Protein AF-A0A377X453-F1 (afdb_monomer_lite)

Foldseek 3Di:
DCQVVLVLLVVLLVLLVVLVVLLVVLLVVLVVLLVPDDPVLNVQQDDPDSLSNLVSLQPDDQPDPPPVSVVSSVSSNVSSVSNVVSVVVNVVSVVVVVVLQVSCCVPPVVQCPDPPCDSSNSSVVCNVCRPPPVCPVDPQSVCVVVVNRPDPPDDDDDDDDPDDDDPDDDDDDDDDDDDDD

Organism: Klebsiella pneumoniae (NCBI:txid573)

Secondary structure (DSSP, 8-state):
--HHHHHHHHHHHHHHHHHHHHHHHHHHHHHHHHHTS-HHHHHHH--SSHHHHHHHHHH-------HHHHHHHHHHHHHHHHHHHHHHHHHHHHHHHHHHHHHHHHH-HHHHTSTT--HHHHHHHHHHHTT-GGGGSSHHHHHHHTT-----TT-------SS------------------

Radius of gyration: 25.22 Å; chains: 1; bounding box: 79×39×55 Å

InterPro domains:
  IPR003346 Transposase IS116/IS110/IS902, C-terminal [PF02371] (109-151)
  IPR047650 Transposase IS110-like [PTHR33055] (4-154)

pLDDT: mean 78.4, std 20.88, range [29.25, 98.44]

Sequence (181 aa):
MQSGACEALRIISVARRSAVKARTQAINQLRALLVSAPQDVRDKLWKSKPHECVIACIYYEIPESSPLRIALCSTLRSLAKRWMALTEELNELNELDESLDKLTRKYASNLRNQFGVGPQTAATLLAVAGDNPERLKNEAALASLCGVNPLLKWFTEFGHLNRGDMLTSEQHRCSNEKKKF

Structure (mmCIF, N/CA/C/O backbone):
data_AF-A0A377X453-F1
#
_e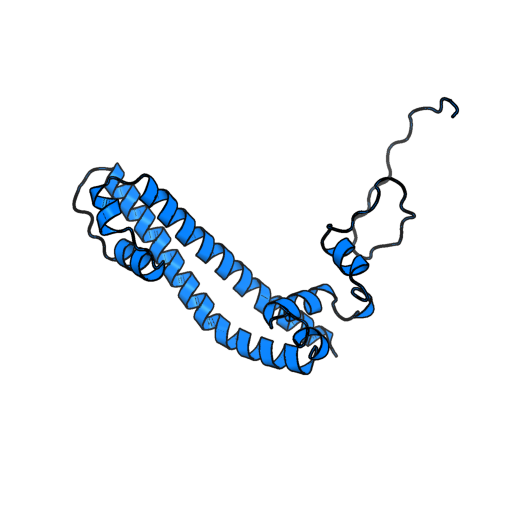ntry.id   AF-A0A377X453-F1
#
loop_
_atom_site.group_PDB
_atom_site.id
_atom_site.type_symbol
_atom_site.label_atom_id
_atom_site.label_alt_id
_atom_site.label_comp_id
_atom_site.label_asym_id
_atom_site.label_entity_id
_atom_site.label_seq_id
_atom_site.pdbx_PDB_ins_code
_atom_site.Cartn_x
_atom_site.Cartn_y
_atom_site.Cartn_z
_atom_site.occupancy
_atom_site.B_iso_or_equiv
_atom_site.auth_seq_id
_atom_site.auth_comp_id
_atom_site.auth_asym_id
_atom_site.auth_atom_id
_atom_site.pdbx_PDB_model_num
ATOM 1 N N . MET A 1 1 ? -15.660 10.635 29.586 1.00 45.09 1 MET A N 1
ATOM 2 C CA . MET A 1 1 ? -14.190 10.504 29.408 1.00 45.09 1 MET A CA 1
ATOM 3 C C . MET A 1 1 ? -13.806 9.521 28.281 1.00 45.09 1 MET A C 1
ATOM 5 O O . MET A 1 1 ? -12.697 9.007 28.294 1.00 45.09 1 MET A O 1
ATOM 9 N N . GLN A 1 2 ? -14.664 9.287 27.273 1.00 57.00 2 GLN A N 1
ATOM 10 C CA . GLN A 1 2 ? -14.358 8.412 26.122 1.00 57.00 2 GLN A CA 1
ATOM 11 C C . GLN A 1 2 ? -13.962 9.210 24.857 1.00 57.00 2 GLN A C 1
ATOM 13 O O . GLN A 1 2 ? -13.134 8.731 24.084 1.00 57.00 2 GLN A O 1
ATOM 18 N N . SER A 1 3 ? -14.401 10.474 24.752 1.00 64.06 3 SER A N 1
ATOM 19 C CA . SER A 1 3 ? -14.061 11.425 23.679 1.00 64.06 3 SER A CA 1
ATOM 20 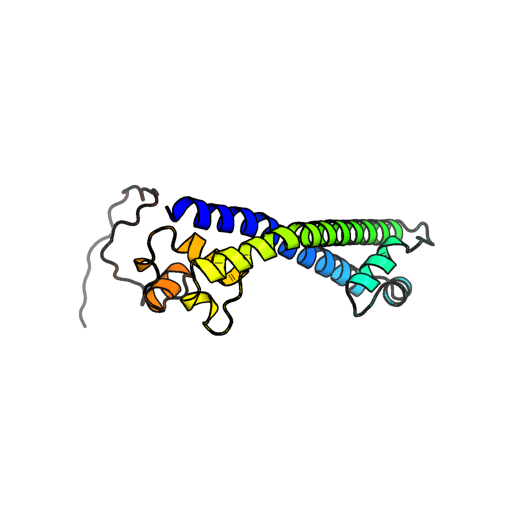C C . SER A 1 3 ? -12.572 11.470 23.300 1.00 64.06 3 SER A C 1
ATOM 22 O O . SER A 1 3 ? -12.232 11.326 22.127 1.00 64.06 3 SER A O 1
ATOM 24 N N . GLY A 1 4 ? -11.664 11.573 24.279 1.00 72.88 4 GLY A N 1
ATOM 25 C CA . GLY A 1 4 ? -10.225 11.648 24.000 1.00 72.88 4 GLY A CA 1
ATOM 26 C C . GLY A 1 4 ? -9.646 10.373 23.374 1.00 72.88 4 GLY A C 1
ATOM 27 O O . GLY A 1 4 ? -8.777 10.453 22.512 1.00 72.88 4 GLY A O 1
ATOM 28 N N . ALA A 1 5 ? -10.149 9.196 23.761 1.00 71.56 5 ALA A N 1
ATOM 29 C CA . ALA A 1 5 ? -9.670 7.924 23.223 1.00 71.56 5 ALA A CA 1
ATOM 30 C C . ALA A 1 5 ? -10.191 7.691 21.799 1.00 71.56 5 ALA A C 1
ATOM 32 O O . ALA A 1 5 ? -9.410 7.345 20.916 1.00 71.56 5 ALA A O 1
ATOM 33 N N . CYS A 1 6 ? -11.482 7.929 21.550 1.00 73.69 6 CYS A N 1
ATOM 34 C CA . CYS A 1 6 ? -12.075 7.800 20.216 1.00 73.69 6 CYS A CA 1
ATOM 35 C C . CYS A 1 6 ? -11.427 8.757 19.204 1.00 73.69 6 CYS A C 1
ATOM 37 O O . CYS A 1 6 ? -11.127 8.352 18.079 1.00 73.69 6 CYS A O 1
ATOM 39 N N . GLU A 1 7 ? -11.147 9.999 19.608 1.00 78.94 7 GLU A N 1
ATOM 40 C CA . GLU A 1 7 ? -10.491 10.969 18.731 1.00 78.94 7 GLU A CA 1
ATOM 41 C C . GLU A 1 7 ? -9.010 10.631 18.499 1.00 78.94 7 GLU A C 1
ATOM 43 O O . GLU A 1 7 ? -8.548 10.685 17.360 1.00 78.94 7 GLU A O 1
ATOM 48 N N . ALA A 1 8 ? -8.278 10.170 19.521 1.00 77.00 8 ALA A N 1
ATOM 49 C CA . ALA A 1 8 ? -6.905 9.686 19.348 1.00 77.00 8 ALA A CA 1
ATOM 50 C C . ALA A 1 8 ? -6.828 8.501 18.366 1.00 77.00 8 ALA A C 1
ATOM 52 O O . ALA A 1 8 ? -5.986 8.485 17.466 1.00 77.00 8 ALA A O 1
ATOM 53 N N . LEU A 1 9 ? -7.754 7.540 18.480 1.00 77.00 9 LEU A N 1
ATOM 54 C CA . LEU A 1 9 ? -7.871 6.405 17.559 1.00 77.00 9 LEU A CA 1
ATOM 55 C C . LEU A 1 9 ? -8.145 6.869 16.121 1.00 77.00 9 LEU A C 1
ATOM 57 O O . LEU A 1 9 ? -7.539 6.355 15.174 1.00 77.00 9 LEU A O 1
ATOM 61 N N . ARG A 1 10 ? -9.028 7.862 15.947 1.00 81.88 10 ARG A N 1
ATOM 62 C CA . ARG A 1 10 ? -9.330 8.461 14.641 1.00 81.88 10 ARG A CA 1
ATOM 63 C C . ARG A 1 10 ? -8.091 9.107 14.029 1.00 81.88 10 ARG A C 1
ATOM 65 O O . ARG A 1 10 ? -7.807 8.846 12.861 1.00 81.88 10 ARG A O 1
ATOM 72 N N . ILE A 1 11 ? -7.363 9.914 14.803 1.00 83.38 11 ILE A N 1
ATOM 73 C CA . ILE A 1 11 ? -6.164 10.638 14.359 1.00 83.38 11 ILE A CA 1
ATOM 74 C C . ILE A 1 11 ? -5.099 9.656 13.855 1.00 83.38 11 ILE A C 1
ATOM 76 O O . ILE A 1 11 ? -4.643 9.786 12.718 1.00 83.38 11 ILE A O 1
ATOM 80 N N . ILE A 1 12 ? -4.782 8.618 14.638 1.00 78.88 12 ILE A N 1
ATOM 81 C CA . ILE A 1 12 ? -3.808 7.580 14.255 1.00 78.88 12 ILE A CA 1
ATOM 82 C C . ILE A 1 12 ? -4.247 6.863 12.964 1.00 78.88 12 ILE A C 1
ATOM 84 O O . ILE A 1 12 ? -3.459 6.662 12.038 1.00 78.88 12 ILE A O 1
ATOM 88 N N . SER A 1 13 ? -5.538 6.536 12.854 1.00 82.88 13 SER A N 1
ATOM 89 C CA . SER A 1 13 ? -6.087 5.796 11.708 1.00 82.88 13 SER A CA 1
ATOM 90 C C . SER A 1 13 ? -6.105 6.599 10.397 1.00 82.88 13 SER A C 1
ATOM 92 O O . SER A 1 13 ? -6.254 6.016 9.318 1.00 82.88 13 SER A O 1
ATOM 94 N N . VAL A 1 14 ? -6.014 7.934 10.439 1.00 86.94 14 VAL A N 1
ATOM 95 C CA . VAL A 1 14 ? -6.011 8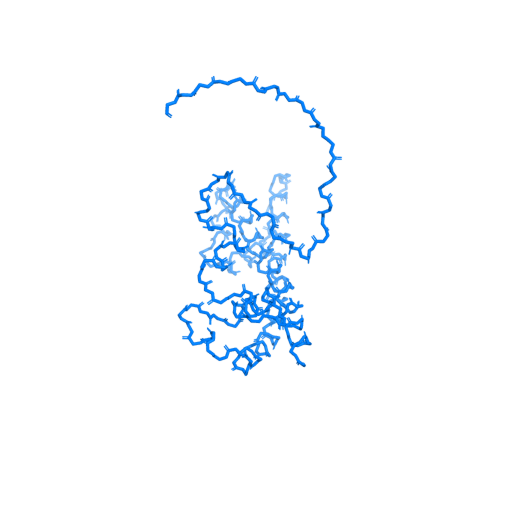.776 9.227 1.00 86.94 14 VAL A CA 1
ATOM 96 C C . VAL A 1 14 ? -4.698 8.629 8.465 1.00 86.94 14 VAL A C 1
ATOM 98 O O . VAL A 1 14 ? -4.733 8.285 7.279 1.00 86.94 14 VAL A O 1
ATOM 101 N N . ALA A 1 15 ? -3.561 8.827 9.139 1.00 87.94 15 ALA A N 1
ATOM 102 C CA . ALA A 1 15 ? -2.240 8.743 8.516 1.00 87.94 15 ALA A CA 1
ATOM 103 C C . ALA A 1 15 ? -2.001 7.348 7.922 1.00 87.94 15 ALA A C 1
ATOM 105 O O . ALA A 1 15 ? -1.743 7.209 6.726 1.00 87.94 15 ALA A O 1
ATOM 106 N N . ARG A 1 16 ? -2.249 6.295 8.714 1.00 89.94 16 ARG A N 1
ATOM 107 C CA . ARG A 1 16 ? -2.055 4.907 8.275 1.00 89.94 16 ARG A CA 1
ATOM 108 C C . ARG A 1 16 ? -2.867 4.553 7.032 1.00 89.94 16 ARG A C 1
ATOM 110 O O . ARG A 1 16 ? -2.324 3.992 6.083 1.00 89.94 16 ARG A O 1
ATOM 117 N N . ARG A 1 17 ? -4.169 4.870 7.003 1.00 90.38 17 ARG A N 1
ATOM 118 C CA . ARG A 1 17 ? -5.021 4.563 5.836 1.00 90.38 17 ARG A CA 1
ATOM 119 C C . ARG A 1 17 ? -4.548 5.295 4.583 1.00 90.38 17 ARG A C 1
ATOM 121 O O . ARG A 1 17 ? -4.569 4.705 3.501 1.00 90.38 17 ARG A O 1
ATOM 128 N N . SER A 1 18 ? -4.108 6.545 4.731 1.00 93.31 18 SER A N 1
ATOM 129 C CA . SER A 1 18 ? -3.521 7.319 3.636 1.00 93.31 18 SER A CA 1
ATOM 130 C C . SER A 1 18 ? -2.259 6.638 3.096 1.00 93.31 18 SER A C 1
ATOM 132 O O . SER A 1 18 ? -2.192 6.331 1.902 1.00 93.31 18 SER A O 1
ATOM 134 N N . ALA A 1 19 ? -1.318 6.291 3.978 1.00 94.62 19 ALA A N 1
ATOM 135 C CA . ALA A 1 19 ? -0.060 5.652 3.608 1.00 94.62 19 ALA A CA 1
ATOM 136 C C . ALA A 1 19 ? -0.267 4.271 2.958 1.00 94.62 19 ALA A C 1
ATOM 138 O O . ALA A 1 19 ? 0.305 3.988 1.904 1.00 94.62 19 ALA A O 1
ATOM 139 N N . VAL A 1 20 ? -1.166 3.431 3.494 1.00 95.00 20 VAL A N 1
ATOM 140 C CA . VAL A 1 20 ? -1.534 2.134 2.886 1.00 95.00 20 VAL A CA 1
ATOM 141 C C . VAL A 1 20 ? -2.068 2.319 1.465 1.00 95.00 20 VAL A C 1
ATOM 143 O O . VAL A 1 20 ? -1.655 1.601 0.544 1.00 95.00 20 VAL A O 1
ATOM 146 N N . LYS A 1 21 ? -2.976 3.282 1.267 1.00 96.75 21 LYS A N 1
ATOM 147 C CA . LYS A 1 21 ? -3.576 3.561 -0.041 1.00 96.75 21 LYS A CA 1
ATOM 148 C C . LYS A 1 21 ? -2.525 4.053 -1.033 1.00 96.75 21 LYS A C 1
ATOM 150 O O . LYS A 1 21 ? -2.436 3.514 -2.136 1.00 96.75 21 LYS A O 1
ATOM 155 N N . ALA A 1 22 ? -1.701 5.018 -0.632 1.00 97.69 22 ALA A N 1
ATOM 156 C CA . ALA A 1 22 ? -0.637 5.562 -1.467 1.00 97.69 22 ALA A CA 1
ATOM 157 C C . ALA A 1 22 ? 0.413 4.494 -1.825 1.00 97.69 22 ALA A C 1
ATOM 159 O O . ALA A 1 22 ? 0.834 4.407 -2.980 1.00 97.69 22 ALA A O 1
ATOM 160 N N . ARG A 1 23 ? 0.784 3.618 -0.878 1.00 98.06 23 ARG A N 1
ATOM 161 C CA . ARG A 1 23 ? 1.750 2.533 -1.113 1.00 98.06 23 ARG A CA 1
ATOM 162 C C . ARG A 1 23 ? 1.207 1.537 -2.129 1.00 98.06 23 ARG A C 1
ATOM 164 O O . ARG A 1 23 ? 1.911 1.134 -3.053 1.00 98.06 23 ARG A O 1
ATOM 171 N N . THR A 1 24 ? -0.064 1.170 -1.983 1.00 98.00 24 THR A N 1
ATOM 172 C CA . THR A 1 24 ? -0.761 0.275 -2.917 1.00 98.00 24 THR A CA 1
ATOM 173 C C . THR A 1 24 ? -0.844 0.892 -4.312 1.00 98.00 24 THR A C 1
ATOM 175 O O . THR A 1 24 ? -0.568 0.228 -5.309 1.00 98.00 24 THR A O 1
ATOM 178 N N . GLN A 1 25 ? -1.156 2.185 -4.398 1.00 98.44 25 GLN A N 1
ATOM 179 C CA . GLN A 1 25 ? -1.180 2.901 -5.669 1.00 98.44 25 GLN A CA 1
ATOM 180 C C . GLN A 1 25 ? 0.200 2.914 -6.340 1.00 98.44 25 GLN A C 1
ATOM 182 O O . GLN A 1 25 ? 0.288 2.622 -7.531 1.00 98.44 25 GLN A O 1
ATOM 187 N N . ALA A 1 26 ? 1.269 3.184 -5.585 1.00 98.19 26 ALA A N 1
ATOM 188 C CA . ALA A 1 26 ? 2.628 3.242 -6.117 1.00 98.19 26 ALA A CA 1
ATOM 189 C C . ALA A 1 26 ? 3.069 1.907 -6.743 1.00 98.19 26 ALA A C 1
ATOM 191 O O . ALA A 1 26 ? 3.570 1.901 -7.868 1.00 98.19 26 ALA A O 1
ATOM 192 N N . ILE A 1 27 ? 2.832 0.771 -6.070 1.00 98.12 27 ILE A N 1
ATOM 193 C CA . ILE A 1 27 ? 3.193 -0.542 -6.634 1.00 98.12 27 ILE A CA 1
ATOM 194 C C . ILE A 1 27 ? 2.328 -0.909 -7.841 1.00 98.12 27 ILE A C 1
ATOM 196 O O . ILE A 1 27 ? 2.834 -1.487 -8.802 1.00 98.12 27 ILE A O 1
ATOM 200 N N . ASN A 1 28 ? 1.043 -0.550 -7.829 1.00 98.25 28 ASN A N 1
ATOM 201 C CA . ASN A 1 28 ? 0.150 -0.821 -8.952 1.00 98.25 28 ASN A CA 1
ATOM 202 C C . ASN A 1 28 ? 0.555 -0.017 -10.192 1.00 98.25 28 ASN A C 1
ATOM 204 O O . ASN A 1 28 ? 0.614 -0.577 -11.281 1.00 98.25 28 ASN A O 1
ATOM 208 N N . GLN A 1 29 ? 0.899 1.263 -10.026 1.00 98.25 29 GLN A N 1
ATOM 209 C CA . GLN A 1 29 ? 1.411 2.105 -11.111 1.00 98.25 29 GLN A CA 1
ATOM 210 C C . GLN A 1 29 ? 2.733 1.567 -11.665 1.00 98.25 29 GLN A C 1
ATOM 212 O O . GLN A 1 29 ? 2.893 1.459 -12.879 1.00 98.25 29 GLN A O 1
ATOM 217 N N . LEU A 1 30 ? 3.656 1.174 -10.783 1.00 97.88 30 LEU A N 1
ATOM 218 C CA . LEU A 1 30 ? 4.937 0.590 -11.176 1.00 97.88 30 LEU A CA 1
ATOM 219 C C . LEU A 1 30 ? 4.725 -0.683 -12.005 1.00 97.88 30 LEU A C 1
ATOM 221 O O . LEU A 1 30 ? 5.277 -0.816 -13.095 1.00 97.88 30 LEU A O 1
ATOM 225 N N . ARG A 1 31 ? 3.874 -1.600 -11.531 1.00 97.50 31 ARG A N 1
ATOM 226 C CA . ARG A 1 31 ? 3.554 -2.842 -12.249 1.00 97.50 31 ARG A CA 1
ATOM 227 C C . ARG A 1 31 ? 2.840 -2.589 -13.569 1.00 97.50 31 ARG A C 1
ATOM 229 O O . ARG A 1 31 ? 3.158 -3.261 -14.542 1.00 97.50 31 ARG A O 1
ATOM 236 N N . ALA A 1 32 ? 1.925 -1.624 -13.624 1.00 97.69 32 ALA A N 1
ATOM 237 C CA . ALA A 1 32 ? 1.242 -1.258 -14.861 1.00 97.69 32 ALA A CA 1
ATOM 238 C C . ALA A 1 32 ? 2.237 -0.804 -15.941 1.00 97.69 32 ALA A C 1
ATOM 240 O O . ALA A 1 32 ? 2.157 -1.273 -17.072 1.00 97.69 32 ALA A O 1
ATOM 241 N N . LEU A 1 33 ? 3.225 0.022 -15.578 1.00 97.06 33 LEU A N 1
ATOM 242 C CA . LEU A 1 33 ? 4.284 0.440 -16.502 1.00 97.06 33 LEU A CA 1
ATOM 243 C C . LEU A 1 33 ? 5.157 -0.733 -16.965 1.00 97.06 33 LEU A C 1
ATOM 245 O O . LEU A 1 33 ? 5.532 -0.786 -18.132 1.00 97.06 33 LEU A O 1
ATOM 249 N N . LEU A 1 34 ? 5.462 -1.686 -16.076 1.00 96.31 34 LEU A N 1
ATOM 250 C CA . LEU A 1 34 ? 6.239 -2.877 -16.435 1.00 96.31 34 LEU A CA 1
ATOM 251 C C . LEU A 1 34 ? 5.492 -3.828 -17.377 1.00 96.31 34 LEU A C 1
ATOM 253 O O . LEU A 1 34 ? 6.135 -4.513 -18.167 1.00 96.31 34 LEU A O 1
ATOM 257 N N . VAL A 1 35 ? 4.157 -3.882 -17.318 1.00 96.62 35 VAL A N 1
ATOM 258 C CA . VAL A 1 35 ? 3.357 -4.722 -18.227 1.00 96.62 35 VAL A CA 1
ATOM 259 C C . VAL A 1 35 ? 3.529 -4.281 -19.681 1.00 96.62 35 VAL A C 1
ATOM 261 O O . VAL A 1 35 ? 3.643 -5.139 -20.554 1.00 96.62 35 VAL A O 1
ATOM 264 N N . SER A 1 36 ? 3.590 -2.970 -19.932 1.00 93.38 36 SER A N 1
ATOM 265 C CA . SER A 1 36 ? 3.787 -2.379 -21.263 1.00 93.38 36 SER A CA 1
ATOM 266 C C . SER A 1 36 ? 5.245 -2.013 -21.576 1.00 93.38 36 SER A C 1
ATOM 268 O O . SER A 1 36 ? 5.504 -1.348 -22.577 1.00 93.38 36 SER A O 1
ATOM 270 N N . ALA A 1 37 ? 6.197 -2.372 -20.712 1.00 93.62 37 ALA A N 1
ATOM 271 C CA . ALA A 1 37 ? 7.610 -2.069 -20.917 1.00 93.62 37 ALA A CA 1
ATOM 272 C C . ALA A 1 37 ? 8.229 -2.965 -22.008 1.00 93.62 37 ALA A C 1
ATOM 274 O O . ALA A 1 37 ? 7.749 -4.082 -22.225 1.00 93.62 37 ALA A O 1
ATOM 275 N N . PRO A 1 38 ? 9.331 -2.526 -22.649 1.00 92.69 38 PRO A N 1
ATOM 276 C CA . PRO A 1 38 ? 10.155 -3.396 -23.484 1.00 92.69 38 PRO A CA 1
ATOM 277 C C . PRO A 1 38 ? 10.522 -4.700 -22.762 1.00 92.69 38 PRO A C 1
ATOM 279 O O . PRO A 1 38 ? 10.776 -4.697 -21.553 1.00 92.69 38 PRO A O 1
ATOM 282 N N . GLN A 1 39 ? 10.543 -5.811 -23.502 1.00 92.38 39 GLN A N 1
ATOM 283 C CA . GLN A 1 39 ? 10.676 -7.157 -22.933 1.00 92.38 39 GLN A CA 1
ATOM 284 C C . GLN A 1 39 ? 11.945 -7.309 -22.079 1.00 92.38 39 GLN A C 1
ATOM 286 O O . GLN A 1 39 ? 11.885 -7.828 -20.969 1.00 92.38 39 GLN A O 1
ATOM 291 N N . ASP A 1 40 ? 13.070 -6.760 -22.539 1.00 91.31 40 ASP A N 1
ATOM 292 C CA . ASP A 1 40 ? 14.356 -6.803 -21.838 1.00 91.31 40 ASP A CA 1
ATOM 293 C C . ASP A 1 40 ? 14.340 -6.058 -20.491 1.00 91.31 40 ASP A C 1
ATOM 295 O O . ASP A 1 40 ? 15.016 -6.458 -19.541 1.00 91.31 40 ASP A O 1
ATOM 299 N N . VAL A 1 41 ? 13.561 -4.976 -20.388 1.00 92.75 41 VAL A N 1
ATOM 300 C CA . VAL A 1 41 ? 13.334 -4.247 -19.133 1.00 92.75 41 VAL A CA 1
ATOM 301 C C . VAL A 1 41 ? 12.416 -5.058 -18.226 1.00 92.75 41 VAL A C 1
ATOM 303 O O . VAL A 1 41 ? 12.706 -5.230 -17.039 1.00 92.75 41 VAL A O 1
ATOM 306 N N . ARG A 1 42 ? 11.319 -5.584 -18.776 1.00 94.69 42 ARG A N 1
ATOM 307 C CA . ARG A 1 42 ? 10.339 -6.367 -18.021 1.00 94.69 42 ARG A CA 1
ATOM 308 C C . ARG A 1 42 ? 10.969 -7.611 -17.397 1.00 94.69 42 ARG A C 1
ATOM 310 O O . ARG A 1 42 ? 10.779 -7.825 -16.203 1.00 94.69 42 ARG A O 1
ATOM 317 N N . ASP A 1 43 ? 11.758 -8.371 -18.148 1.00 93.81 43 ASP A N 1
ATOM 318 C CA . ASP A 1 43 ? 12.401 -9.604 -17.671 1.00 93.81 43 ASP A CA 1
ATOM 319 C C . ASP A 1 43 ? 13.368 -9.340 -16.506 1.00 93.81 43 ASP A C 1
ATOM 321 O O . ASP A 1 43 ? 13.462 -10.121 -15.553 1.00 93.81 43 ASP A O 1
ATOM 325 N N . LYS A 1 44 ? 14.058 -8.194 -16.537 1.00 93.19 44 LYS A N 1
ATOM 326 C CA . LYS A 1 44 ? 14.986 -7.787 -15.475 1.00 93.19 44 LYS A CA 1
ATOM 327 C C . LYS A 1 44 ? 14.250 -7.307 -14.223 1.00 93.19 44 LYS A C 1
ATOM 329 O O . LYS A 1 44 ? 14.608 -7.712 -13.112 1.00 93.19 44 LYS A O 1
ATOM 334 N N . LEU A 1 45 ? 13.229 -6.463 -14.390 1.00 95.81 45 LEU A N 1
ATOM 335 C CA . LEU A 1 45 ? 12.610 -5.708 -13.292 1.00 95.81 45 LEU A CA 1
ATOM 336 C C . LEU A 1 45 ? 11.378 -6.368 -12.676 1.00 95.81 45 LEU A C 1
ATOM 338 O O . LEU A 1 45 ? 11.081 -6.137 -11.502 1.00 95.81 45 LEU A O 1
ATOM 342 N N . TRP A 1 46 ? 10.649 -7.187 -13.429 1.00 96.38 46 TRP A N 1
ATOM 343 C CA . TRP A 1 46 ? 9.451 -7.839 -12.919 1.00 96.38 46 TRP A CA 1
ATOM 344 C C . TRP A 1 46 ? 9.810 -8.909 -11.884 1.00 96.38 46 TRP A C 1
ATOM 346 O O . TRP A 1 46 ? 10.578 -9.831 -12.163 1.00 96.38 46 TRP A O 1
ATOM 356 N N . LYS A 1 47 ? 9.224 -8.808 -10.684 1.00 96.56 47 LYS A N 1
ATOM 357 C CA . LYS A 1 47 ? 9.324 -9.808 -9.608 1.00 96.56 47 LYS A CA 1
ATOM 358 C C . LYS A 1 47 ? 7.953 -10.024 -8.970 1.00 96.56 47 LYS A C 1
ATOM 360 O O . LYS A 1 47 ? 7.154 -9.091 -8.847 1.00 96.56 47 LYS A O 1
ATOM 365 N N . SER A 1 48 ? 7.692 -11.256 -8.529 1.00 94.56 48 SER A N 1
ATOM 366 C CA . SER A 1 48 ? 6.434 -11.613 -7.855 1.00 94.56 48 SER A CA 1
ATOM 367 C C . SER A 1 48 ? 6.260 -10.835 -6.546 1.00 94.56 48 SER A C 1
ATOM 369 O O . SER A 1 48 ? 5.199 -10.255 -6.289 1.00 94.56 48 SER A O 1
ATOM 371 N N . LYS A 1 49 ? 7.331 -10.724 -5.748 1.00 96.38 49 LYS A N 1
ATOM 372 C CA . LYS A 1 49 ? 7.301 -9.957 -4.502 1.00 96.38 49 LYS A CA 1
ATOM 373 C C . LYS A 1 49 ? 7.439 -8.454 -4.787 1.00 96.38 49 LYS A C 1
ATOM 375 O O . LYS A 1 49 ? 8.399 -8.055 -5.450 1.00 96.38 49 LYS A O 1
ATOM 380 N N . PRO A 1 50 ? 6.535 -7.601 -4.262 1.00 95.88 50 PRO A N 1
ATOM 381 C CA . PRO A 1 50 ? 6.595 -6.150 -4.451 1.00 95.88 50 PRO A CA 1
ATOM 382 C C . PRO A 1 50 ? 7.945 -5.536 -4.080 1.00 95.88 50 PRO A C 1
ATOM 384 O O . PRO A 1 50 ? 8.503 -4.773 -4.858 1.00 95.88 50 PRO A O 1
ATOM 387 N N . HIS A 1 51 ? 8.486 -5.921 -2.924 1.00 96.38 51 HIS A N 1
ATOM 388 C CA . HIS A 1 51 ? 9.747 -5.399 -2.404 1.00 96.38 51 HIS A CA 1
ATOM 389 C C . HIS A 1 51 ? 10.932 -5.690 -3.339 1.00 96.38 51 HIS A C 1
ATOM 391 O O . HIS A 1 51 ? 11.697 -4.790 -3.666 1.00 96.38 51 HIS A O 1
ATOM 397 N N . GLU A 1 52 ? 11.045 -6.925 -3.839 1.00 97.12 52 GLU A N 1
ATOM 398 C CA . GLU A 1 52 ? 12.095 -7.311 -4.794 1.00 97.12 52 GLU A CA 1
ATOM 399 C C . GLU A 1 52 ? 11.974 -6.525 -6.110 1.00 97.12 52 GLU A C 1
ATOM 401 O O . GLU A 1 52 ? 12.975 -6.084 -6.668 1.00 97.12 52 GLU A O 1
ATOM 406 N N . CYS A 1 53 ? 10.745 -6.304 -6.588 1.00 96.62 53 CYS A N 1
ATOM 407 C CA . CYS A 1 53 ? 10.475 -5.536 -7.805 1.00 96.62 53 CYS A CA 1
ATOM 408 C C . CYS A 1 53 ? 10.854 -4.052 -7.644 1.00 96.62 53 CYS A C 1
ATOM 410 O O . CYS A 1 53 ? 11.481 -3.462 -8.523 1.00 96.62 53 CYS A O 1
ATOM 412 N N . VAL A 1 54 ? 10.516 -3.460 -6.495 1.00 97.75 54 VAL A N 1
ATOM 413 C CA . VAL A 1 54 ? 10.857 -2.075 -6.135 1.00 97.75 54 VAL A CA 1
ATOM 414 C C . VAL A 1 54 ? 12.370 -1.890 -6.043 1.00 97.75 54 VAL A C 1
ATOM 416 O O . VAL A 1 54 ? 12.902 -0.970 -6.661 1.00 97.75 54 VAL A O 1
ATOM 419 N N . ILE A 1 55 ? 13.069 -2.788 -5.343 1.00 97.62 55 ILE A N 1
ATOM 420 C CA . ILE A 1 55 ? 14.535 -2.773 -5.248 1.00 97.62 55 ILE A CA 1
ATOM 421 C C . ILE A 1 55 ? 15.161 -2.871 -6.639 1.00 97.62 55 ILE A C 1
ATOM 423 O O . ILE A 1 55 ? 16.020 -2.055 -6.976 1.00 97.62 55 ILE A O 1
ATOM 427 N N . ALA A 1 56 ? 14.695 -3.806 -7.472 1.00 96.69 56 ALA A N 1
ATOM 428 C CA . ALA A 1 56 ? 15.191 -3.945 -8.837 1.00 96.69 56 ALA A CA 1
ATOM 429 C C . ALA A 1 56 ? 15.047 -2.632 -9.624 1.00 96.69 56 ALA A C 1
ATOM 431 O O . ALA A 1 56 ? 15.996 -2.208 -10.271 1.00 96.69 56 ALA A O 1
ATOM 432 N N . CYS A 1 57 ? 13.907 -1.941 -9.519 1.00 96.31 57 CYS A N 1
ATOM 433 C CA . CYS A 1 57 ? 13.686 -0.657 -10.194 1.00 96.31 57 CYS A CA 1
ATOM 434 C C . CYS A 1 57 ? 14.587 0.478 -9.676 1.00 96.31 57 CYS A C 1
ATOM 436 O O . CYS A 1 57 ? 14.919 1.390 -10.434 1.00 96.31 57 CYS A O 1
ATOM 438 N N . ILE A 1 58 ? 14.972 0.457 -8.398 1.00 96.62 58 ILE A N 1
ATOM 439 C CA . ILE A 1 58 ? 15.836 1.489 -7.807 1.00 96.62 58 ILE A CA 1
ATOM 440 C C . ILE A 1 58 ? 17.259 1.376 -8.337 1.00 96.62 58 ILE A C 1
ATOM 442 O O . ILE A 1 58 ? 17.813 2.378 -8.800 1.00 96.62 58 ILE A O 1
ATOM 446 N N . TYR A 1 59 ? 17.808 0.163 -8.290 1.00 94.69 59 TYR A N 1
ATOM 447 C CA . TYR A 1 59 ? 19.200 -0.121 -8.639 1.00 94.69 59 TYR A CA 1
ATOM 448 C C . TYR A 1 59 ? 19.416 -0.428 -10.121 1.00 94.69 59 TYR A C 1
ATOM 450 O O . TYR A 1 59 ? 20.548 -0.643 -10.540 1.00 94.69 59 TYR A O 1
ATOM 458 N N . TYR A 1 60 ? 18.357 -0.439 -10.931 1.00 92.38 60 TYR A N 1
ATOM 459 C CA . TYR A 1 60 ? 18.498 -0.612 -12.369 1.00 92.38 60 TYR A CA 1
ATOM 460 C C . TYR A 1 60 ? 19.247 0.566 -12.988 1.00 92.38 60 TYR A C 1
ATOM 462 O O . TYR A 1 60 ? 18.759 1.702 -12.985 1.00 92.38 60 TYR A O 1
ATOM 470 N N . GLU A 1 61 ? 20.420 0.290 -13.542 1.00 86.69 61 GLU A N 1
ATOM 471 C CA . GLU A 1 61 ? 21.150 1.228 -14.385 1.00 86.69 61 GLU A CA 1
ATOM 472 C C . GLU A 1 61 ? 20.456 1.348 -15.740 1.00 86.69 61 GLU A C 1
ATOM 474 O O . GLU A 1 61 ? 19.919 0.371 -16.257 1.00 86.69 61 GLU A O 1
ATOM 479 N N . ILE A 1 62 ? 20.427 2.557 -16.303 1.00 81.81 62 ILE A N 1
ATOM 480 C CA . ILE A 1 62 ? 19.783 2.827 -17.592 1.00 81.81 62 ILE A CA 1
ATOM 481 C C . ILE A 1 62 ? 20.851 2.627 -18.671 1.00 81.81 62 ILE A C 1
ATOM 483 O O . ILE A 1 62 ? 21.720 3.486 -18.797 1.00 81.81 62 ILE A O 1
ATOM 487 N N . PRO A 1 63 ? 20.818 1.530 -19.447 1.00 73.31 63 PRO A N 1
ATOM 488 C CA . PRO A 1 63 ? 21.891 1.231 -20.391 1.00 73.31 63 PRO A CA 1
ATOM 489 C C . PRO A 1 63 ? 21.804 2.044 -21.693 1.00 73.31 63 PRO A C 1
ATOM 491 O O . PRO A 1 63 ? 22.710 1.960 -22.513 1.00 73.31 63 PRO A O 1
ATOM 494 N N . GLU A 1 64 ? 20.719 2.792 -21.930 1.00 72.81 64 GLU A N 1
ATOM 495 C CA . GLU A 1 64 ? 20.414 3.369 -23.243 1.00 72.81 64 GLU A CA 1
ATOM 496 C C . GLU A 1 64 ? 19.917 4.822 -23.162 1.00 72.81 64 GLU A C 1
ATOM 498 O O . GLU A 1 64 ? 19.137 5.180 -22.278 1.00 72.81 64 GLU A O 1
ATOM 503 N N . SER A 1 65 ? 20.318 5.636 -24.144 1.00 75.69 65 SER A N 1
ATOM 504 C CA . SER A 1 65 ? 20.003 7.070 -24.245 1.00 75.69 65 SER A CA 1
ATOM 505 C C . SER A 1 65 ? 18.663 7.389 -24.926 1.00 75.69 65 SER A C 1
ATOM 507 O O . SER A 1 65 ? 18.378 8.553 -25.204 1.00 75.69 65 SER A O 1
ATOM 509 N N . SER A 1 66 ? 17.829 6.386 -25.222 1.00 89.00 66 SER A N 1
ATOM 510 C CA . SER A 1 66 ? 16.506 6.621 -25.810 1.00 89.00 66 SER A CA 1
ATOM 511 C C . SER A 1 66 ? 15.619 7.409 -24.832 1.00 89.00 66 SER A C 1
ATOM 513 O O . SER A 1 66 ? 15.456 6.971 -23.684 1.00 89.00 66 SER A O 1
ATOM 515 N N . PRO A 1 67 ? 14.978 8.517 -25.260 1.00 90.50 67 PRO A N 1
ATOM 516 C CA . PRO A 1 67 ? 14.105 9.315 -24.397 1.00 90.50 67 PRO A CA 1
ATOM 517 C C . PRO A 1 67 ? 13.010 8.488 -23.712 1.00 90.50 67 PRO A C 1
ATOM 519 O O . PRO A 1 67 ? 12.706 8.711 -22.541 1.00 90.50 67 PRO A O 1
ATOM 522 N N . LEU A 1 68 ? 12.470 7.478 -24.407 1.00 89.88 68 LEU A N 1
ATOM 523 C CA . LEU A 1 68 ? 11.465 6.568 -23.859 1.00 89.88 68 LEU A CA 1
ATOM 524 C C . LEU A 1 68 ? 12.011 5.756 -22.678 1.00 89.88 68 LEU A C 1
ATOM 526 O O . LEU A 1 68 ? 11.359 5.660 -21.639 1.00 89.88 68 LEU A O 1
ATOM 530 N N . ARG A 1 69 ? 13.212 5.177 -22.812 1.00 90.19 69 ARG A N 1
ATOM 531 C CA . ARG A 1 69 ? 13.819 4.359 -21.750 1.00 90.19 69 ARG A CA 1
ATOM 532 C C . ARG A 1 69 ? 14.228 5.206 -20.558 1.00 90.19 69 ARG A C 1
ATOM 534 O O . ARG A 1 69 ? 14.015 4.779 -19.423 1.00 90.19 69 ARG A O 1
ATOM 541 N N . ILE A 1 70 ? 14.735 6.413 -20.802 1.00 91.56 70 ILE A N 1
ATOM 542 C CA . ILE A 1 70 ? 15.036 7.383 -19.746 1.00 91.56 70 ILE A CA 1
ATOM 543 C C . ILE A 1 70 ? 13.754 7.737 -18.979 1.00 91.56 70 ILE A C 1
ATOM 545 O O . ILE A 1 70 ? 13.735 7.648 -17.748 1.00 91.56 70 ILE A O 1
ATOM 549 N N . ALA A 1 71 ? 12.665 8.070 -19.679 1.00 93.88 71 ALA A N 1
ATOM 550 C CA . ALA A 1 71 ? 11.382 8.407 -19.062 1.00 93.88 71 ALA A CA 1
ATOM 551 C C . ALA A 1 71 ? 10.798 7.230 -18.265 1.00 93.88 71 ALA A C 1
ATOM 553 O O . ALA A 1 71 ? 10.401 7.396 -17.111 1.00 93.88 71 ALA A O 1
ATOM 554 N N . LEU A 1 72 ? 10.812 6.021 -18.831 1.00 94.56 72 LEU A N 1
ATOM 555 C CA . LEU A 1 72 ? 10.320 4.818 -18.163 1.00 94.56 72 LEU A CA 1
ATOM 556 C C . LEU A 1 72 ? 11.122 4.517 -16.892 1.00 94.56 72 LEU A C 1
ATOM 558 O O . LEU A 1 72 ? 10.545 4.400 -15.814 1.00 94.56 72 LEU A O 1
ATOM 562 N N . CYS A 1 73 ? 12.449 4.430 -16.990 1.00 93.69 73 CYS A N 1
ATOM 563 C CA . CYS A 1 73 ? 13.294 4.047 -15.859 1.00 93.69 73 CYS A CA 1
ATOM 564 C C . CYS A 1 73 ? 13.310 5.116 -14.758 1.00 93.69 73 CYS A C 1
ATOM 566 O O . CYS A 1 73 ? 13.288 4.778 -13.575 1.00 93.69 73 CYS A O 1
ATOM 568 N N . SER A 1 74 ? 13.306 6.405 -15.117 1.00 94.44 74 SER A N 1
ATOM 569 C CA . SER A 1 74 ? 13.189 7.491 -14.132 1.00 94.44 74 SER A CA 1
ATOM 570 C C . SER A 1 74 ? 11.836 7.466 -13.415 1.00 94.44 74 SER A C 1
ATOM 572 O O . SER A 1 74 ? 11.796 7.590 -12.188 1.00 94.44 74 SER A O 1
ATOM 574 N N . THR A 1 75 ? 10.744 7.212 -14.142 1.00 96.88 75 THR A N 1
ATOM 575 C CA . THR A 1 75 ? 9.401 7.073 -13.560 1.00 96.88 75 THR A CA 1
ATOM 576 C C . THR A 1 75 ? 9.312 5.857 -12.638 1.00 96.88 75 THR A C 1
ATOM 578 O O . THR A 1 75 ? 8.858 5.989 -11.500 1.00 96.88 75 THR A O 1
ATOM 581 N N . LEU A 1 76 ? 9.807 4.691 -13.071 1.00 97.06 76 LEU A N 1
ATOM 582 C CA . LEU A 1 76 ? 9.859 3.472 -12.254 1.00 97.06 76 LEU A CA 1
ATOM 583 C C . LEU A 1 76 ? 10.655 3.700 -10.966 1.00 97.06 76 LEU A C 1
ATOM 585 O O . LEU A 1 76 ? 10.179 3.360 -9.884 1.00 97.06 76 LEU A O 1
ATOM 589 N N . ARG A 1 77 ? 11.825 4.343 -11.058 1.00 96.88 77 ARG A N 1
ATOM 590 C CA . ARG A 1 77 ? 12.652 4.681 -9.894 1.00 96.88 77 ARG A CA 1
ATOM 591 C C . ARG A 1 77 ? 11.939 5.645 -8.942 1.00 96.88 77 ARG A C 1
ATOM 593 O O . ARG A 1 77 ? 12.021 5.469 -7.730 1.00 96.88 77 ARG A O 1
ATOM 600 N N . SER A 1 78 ? 11.224 6.641 -9.466 1.00 97.94 78 SER A N 1
ATOM 601 C CA . SER A 1 78 ? 10.437 7.586 -8.660 1.00 97.94 78 SER A CA 1
ATOM 602 C C . SER A 1 78 ? 9.306 6.887 -7.892 1.00 97.94 78 SER A C 1
ATOM 604 O O . SER A 1 78 ? 9.181 7.051 -6.676 1.00 97.94 78 SER A O 1
ATOM 606 N N . LEU A 1 79 ? 8.531 6.031 -8.568 1.00 98.25 79 LEU A N 1
ATOM 607 C CA . LEU A 1 79 ? 7.468 5.236 -7.940 1.00 98.25 79 LEU A CA 1
ATOM 608 C C . LEU A 1 79 ? 8.020 4.249 -6.905 1.00 98.25 79 LEU A C 1
ATOM 610 O O . LEU A 1 79 ? 7.434 4.089 -5.835 1.00 98.25 79 LEU A O 1
ATOM 614 N N . ALA A 1 80 ? 9.161 3.626 -7.197 1.00 98.19 80 ALA A N 1
ATOM 615 C CA . ALA A 1 80 ? 9.834 2.703 -6.295 1.00 98.19 80 ALA A CA 1
ATOM 616 C C . ALA A 1 80 ? 10.311 3.404 -5.009 1.00 98.19 80 ALA A C 1
ATOM 618 O O . ALA A 1 80 ? 10.025 2.933 -3.909 1.00 98.19 80 ALA A O 1
ATOM 619 N N . LYS A 1 81 ? 10.945 4.580 -5.130 1.00 98.25 81 LYS A N 1
ATOM 620 C CA . LYS A 1 81 ? 11.332 5.412 -3.976 1.00 98.25 81 LYS A CA 1
ATOM 621 C C . LYS A 1 81 ? 10.125 5.816 -3.131 1.00 98.25 81 LYS A C 1
ATOM 623 O O . LYS A 1 81 ? 10.168 5.694 -1.912 1.00 98.25 81 LYS A O 1
ATOM 628 N N . ARG A 1 82 ? 9.025 6.235 -3.771 1.00 98.31 82 ARG A N 1
ATOM 629 C CA . ARG A 1 82 ? 7.768 6.546 -3.072 1.00 98.31 82 ARG A CA 1
ATOM 630 C C . ARG A 1 82 ? 7.242 5.337 -2.299 1.00 98.31 82 ARG A C 1
ATOM 632 O O . ARG A 1 82 ? 6.819 5.481 -1.159 1.00 98.31 82 ARG A O 1
ATOM 639 N N . TRP A 1 83 ? 7.266 4.151 -2.905 1.00 98.44 83 TRP A N 1
ATOM 640 C CA . TRP A 1 83 ? 6.825 2.926 -2.242 1.00 98.44 83 TRP A CA 1
ATOM 641 C C . TRP A 1 83 ? 7.681 2.586 -1.015 1.00 98.44 83 TRP A C 1
ATOM 643 O O . TRP A 1 83 ? 7.127 2.178 0.006 1.00 98.44 83 TRP A O 1
ATOM 653 N N . MET A 1 84 ? 9.005 2.772 -1.096 1.00 98.06 84 MET A N 1
ATOM 654 C CA . MET A 1 84 ? 9.907 2.565 0.043 1.00 98.06 84 MET A CA 1
ATOM 655 C C . MET A 1 84 ? 9.624 3.544 1.178 1.00 98.06 84 MET A C 1
ATOM 657 O O . MET A 1 84 ? 9.397 3.091 2.293 1.00 98.06 84 MET A O 1
ATOM 661 N N . ALA A 1 85 ? 9.538 4.843 0.881 1.00 97.75 85 ALA A N 1
ATOM 662 C CA . ALA A 1 85 ? 9.242 5.864 1.887 1.00 97.75 85 ALA A CA 1
ATOM 663 C C . ALA A 1 85 ? 7.913 5.586 2.611 1.00 97.75 85 ALA A C 1
ATOM 665 O O . ALA A 1 85 ? 7.846 5.613 3.830 1.00 97.75 85 ALA A O 1
ATOM 666 N N . LEU A 1 86 ? 6.865 5.208 1.870 1.00 97.56 86 LEU A N 1
ATOM 667 C CA . LEU A 1 86 ? 5.572 4.843 2.464 1.00 97.56 86 LEU A CA 1
ATOM 668 C C . LEU A 1 86 ? 5.618 3.523 3.244 1.00 97.56 86 LEU A C 1
ATOM 670 O O . LEU A 1 86 ? 4.771 3.273 4.096 1.00 97.56 86 LEU A O 1
ATOM 674 N N . THR A 1 87 ? 6.552 2.629 2.922 1.00 96.38 87 THR A N 1
ATOM 675 C CA . THR A 1 87 ? 6.753 1.394 3.689 1.00 96.38 87 THR A CA 1
ATOM 676 C C . THR A 1 87 ? 7.448 1.687 5.009 1.00 96.38 87 THR A C 1
ATOM 678 O O . THR A 1 87 ? 7.051 1.117 6.018 1.00 96.38 87 THR A O 1
ATOM 681 N N . GLU A 1 88 ? 8.427 2.586 5.002 1.00 95.00 88 GLU A N 1
ATOM 682 C CA . GLU A 1 88 ? 9.100 3.081 6.201 1.00 95.00 88 GLU A CA 1
ATOM 683 C C . GLU A 1 88 ? 8.127 3.840 7.109 1.00 95.00 88 GLU A C 1
ATOM 685 O O . GLU A 1 88 ? 7.960 3.444 8.258 1.00 95.00 88 GLU A O 1
ATOM 690 N N . GLU A 1 89 ? 7.348 4.780 6.562 1.00 93.56 89 GLU A N 1
ATOM 691 C CA . GLU A 1 89 ? 6.281 5.477 7.298 1.00 93.56 89 GLU A CA 1
ATOM 692 C C . GLU A 1 89 ? 5.294 4.484 7.936 1.00 93.56 89 GLU A C 1
ATOM 694 O O . GLU A 1 89 ? 4.917 4.606 9.098 1.00 93.56 89 GLU A O 1
ATOM 699 N N . LEU A 1 90 ? 4.881 3.438 7.209 1.00 92.25 90 LEU A N 1
ATOM 700 C CA . LEU A 1 90 ? 3.992 2.417 7.772 1.00 92.25 90 LEU A CA 1
ATOM 701 C C . LEU A 1 90 ? 4.645 1.578 8.873 1.00 92.25 90 LEU A C 1
ATOM 703 O O . LEU A 1 90 ? 3.922 1.089 9.743 1.00 92.25 90 LEU A O 1
ATOM 707 N N . ASN A 1 91 ? 5.964 1.388 8.829 1.00 91.56 91 ASN A N 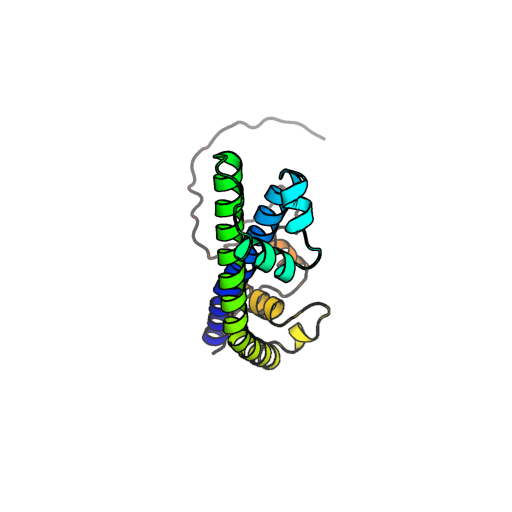1
ATOM 708 C CA . ASN A 1 91 ? 6.698 0.706 9.887 1.00 91.56 91 ASN A CA 1
ATOM 709 C C . ASN A 1 91 ? 6.763 1.574 11.146 1.00 91.56 91 ASN A C 1
ATOM 711 O O . ASN A 1 91 ? 6.479 1.060 12.223 1.00 91.56 91 ASN A O 1
ATOM 715 N N . GLU A 1 92 ? 7.027 2.873 11.009 1.00 88.69 92 GLU A N 1
ATOM 716 C CA . GLU A 1 92 ? 6.991 3.839 12.117 1.00 88.69 92 GLU A CA 1
ATOM 717 C C . GLU A 1 92 ? 5.594 3.899 12.756 1.00 88.69 92 GLU A C 1
ATOM 719 O O . GLU A 1 92 ? 5.432 3.803 13.972 1.00 88.69 92 GLU A O 1
ATOM 724 N N . LEU A 1 93 ? 4.543 3.948 11.931 1.00 87.00 93 LEU A N 1
ATOM 725 C CA . LEU A 1 93 ? 3.158 3.947 12.407 1.00 87.00 93 LEU A CA 1
ATOM 726 C C . LEU A 1 93 ? 2.745 2.630 13.093 1.00 87.00 93 LEU A C 1
ATOM 728 O O . LEU A 1 93 ? 1.708 2.605 13.756 1.00 87.00 93 LEU A O 1
ATOM 732 N N . ASN A 1 94 ? 3.501 1.532 12.960 1.00 84.06 94 ASN A N 1
ATOM 733 C CA . ASN A 1 94 ? 3.156 0.280 13.644 1.00 84.06 94 ASN A CA 1
ATOM 734 C C . ASN A 1 94 ? 3.315 0.379 15.170 1.00 84.06 94 ASN A C 1
ATOM 736 O O . ASN A 1 94 ? 2.578 -0.291 15.891 1.00 84.06 94 ASN A O 1
ATOM 740 N N . GLU A 1 95 ? 4.190 1.245 15.682 1.00 78.88 95 GLU A N 1
ATOM 741 C CA . GLU A 1 95 ? 4.294 1.489 17.129 1.00 78.88 95 GLU A CA 1
ATOM 742 C C . GLU A 1 95 ? 2.997 2.110 17.684 1.00 78.88 95 GLU A C 1
ATOM 744 O O . GLU A 1 95 ? 2.517 1.776 18.775 1.00 78.88 95 GLU A O 1
ATOM 749 N N . LEU A 1 96 ? 2.354 2.970 16.887 1.00 79.31 96 LEU A N 1
ATOM 750 C CA . LEU A 1 96 ? 1.041 3.531 17.207 1.00 79.31 96 LEU A CA 1
ATOM 751 C C . LEU A 1 96 ? -0.068 2.475 17.106 1.00 79.31 96 LEU A C 1
ATOM 753 O O . LEU A 1 96 ? -1.022 2.514 17.887 1.00 79.31 96 LEU A O 1
ATOM 757 N N . ASP A 1 97 ? 0.065 1.502 16.202 1.00 79.38 97 ASP A N 1
ATOM 758 C CA . ASP A 1 97 ? -0.871 0.379 16.081 1.00 79.38 97 ASP A CA 1
ATOM 759 C C . ASP A 1 97 ? -0.868 -0.527 17.318 1.00 79.38 97 ASP A C 1
ATOM 761 O O . ASP A 1 97 ? -1.925 -1.029 17.706 1.00 79.38 97 ASP A O 1
ATOM 765 N N . GLU A 1 98 ? 0.273 -0.714 17.982 1.00 83.62 98 GLU A N 1
ATOM 766 C CA . GLU A 1 98 ? 0.318 -1.450 19.251 1.00 83.62 98 GLU A CA 1
ATOM 767 C C . GLU A 1 98 ? -0.465 -0.726 20.350 1.00 83.62 98 GLU A C 1
ATOM 769 O O . GLU A 1 98 ? -1.206 -1.342 21.124 1.00 83.62 98 GLU A O 1
ATOM 774 N N . SER A 1 99 ? -0.340 0.601 20.403 1.00 80.75 99 SER A N 1
ATOM 775 C CA . SER A 1 99 ? -1.132 1.437 21.309 1.00 80.75 99 SER A CA 1
ATOM 776 C C . SER A 1 99 ? -2.625 1.347 20.978 1.00 80.75 99 SER A C 1
ATOM 778 O O . SER A 1 99 ? -3.463 1.238 21.876 1.00 80.75 99 SER A O 1
ATOM 780 N N . LEU A 1 100 ? -2.961 1.303 19.688 1.00 82.38 100 LEU A N 1
ATOM 781 C CA . LEU A 1 100 ? -4.319 1.134 19.181 1.00 82.38 100 LEU A CA 1
ATOM 782 C C . LEU A 1 100 ? -4.901 -0.244 19.546 1.00 82.38 100 LEU A C 1
ATOM 784 O O . LEU A 1 100 ? -6.050 -0.327 19.989 1.00 82.38 100 LEU A O 1
ATOM 788 N N . ASP A 1 101 ? -4.127 -1.326 19.452 1.00 86.94 101 ASP A N 1
ATOM 789 C CA . ASP A 1 101 ? -4.559 -2.657 19.899 1.00 86.94 101 ASP A CA 1
ATOM 790 C C . ASP A 1 101 ? -4.825 -2.681 21.412 1.00 86.94 101 ASP A C 1
ATOM 792 O O . ASP A 1 101 ? -5.884 -3.139 21.845 1.00 86.94 101 ASP A O 1
ATOM 796 N N . LYS A 1 102 ? -3.937 -2.097 22.226 1.00 86.81 102 LYS A N 1
ATOM 797 C CA . LYS A 1 102 ? -4.137 -1.993 23.685 1.00 86.81 102 LYS A CA 1
ATOM 798 C C . LYS A 1 102 ? -5.406 -1.209 24.033 1.00 86.81 102 LYS A C 1
ATOM 800 O O . LYS A 1 102 ? -6.212 -1.667 24.846 1.00 86.81 102 LYS A O 1
ATOM 805 N N . LEU A 1 103 ? -5.615 -0.050 23.405 1.00 83.06 103 LEU A N 1
ATOM 806 C CA . LEU A 1 103 ? -6.796 0.787 23.634 1.00 83.06 103 LEU A CA 1
ATOM 807 C C . LEU A 1 103 ? -8.083 0.084 23.191 1.00 83.06 103 LEU A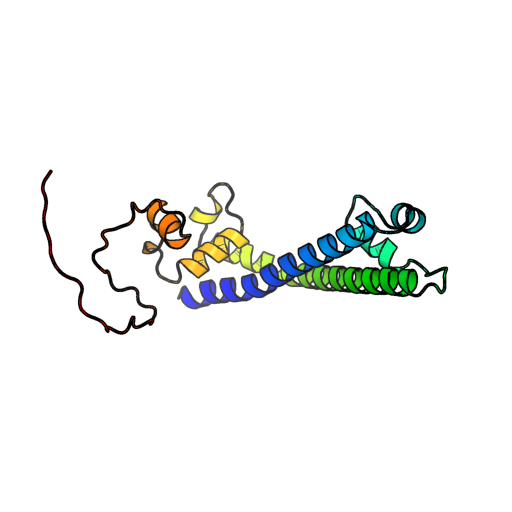 C 1
ATOM 809 O O . LEU A 1 103 ? -9.051 0.046 23.948 1.00 83.06 103 LEU A O 1
ATOM 813 N N . THR A 1 104 ? -8.099 -0.523 22.005 1.00 85.88 104 THR A N 1
ATOM 814 C CA . THR A 1 104 ? -9.299 -1.209 21.500 1.00 85.88 104 THR A CA 1
ATOM 815 C C . THR A 1 104 ? -9.651 -2.447 22.322 1.00 85.88 104 THR A C 1
ATOM 817 O O . THR A 1 104 ? -10.831 -2.687 22.561 1.00 85.88 104 THR A O 1
ATOM 820 N N . ARG A 1 105 ? -8.670 -3.189 22.850 1.00 88.88 105 ARG A N 1
ATOM 821 C CA . ARG A 1 105 ? -8.934 -4.281 23.805 1.00 88.88 105 ARG A CA 1
ATOM 822 C C . ARG A 1 105 ? -9.503 -3.777 25.129 1.00 88.88 105 ARG A C 1
ATOM 824 O O . ARG A 1 105 ? -10.389 -4.418 25.682 1.00 88.88 105 ARG A O 1
ATOM 831 N N . LYS A 1 106 ? -9.017 -2.637 25.630 1.00 85.56 106 LYS A N 1
ATOM 832 C CA . LYS A 1 106 ? -9.477 -2.058 26.900 1.00 85.56 106 LYS A CA 1
ATOM 833 C C . LYS A 1 106 ? -10.889 -1.476 26.806 1.00 85.56 106 LYS A C 1
ATOM 835 O O . LYS A 1 106 ? -11.683 -1.673 27.718 1.00 85.56 106 LYS A O 1
ATOM 840 N N . TYR A 1 107 ? -11.188 -0.746 25.733 1.00 79.19 107 TYR A N 1
ATOM 841 C CA . TYR A 1 107 ? -12.427 0.031 25.610 1.00 79.19 107 TYR A CA 1
ATOM 842 C C . TYR A 1 107 ? -13.498 -0.628 24.729 1.00 79.19 107 TYR A C 1
ATOM 844 O O . TYR A 1 107 ? -14.652 -0.217 24.780 1.00 79.19 107 TYR A O 1
ATOM 852 N N . ALA A 1 108 ? -13.147 -1.645 23.937 1.00 82.12 108 ALA A N 1
ATOM 853 C CA . ALA A 1 108 ? -14.058 -2.292 22.991 1.00 82.12 108 ALA A CA 1
ATOM 854 C C . ALA A 1 108 ? -13.803 -3.805 22.864 1.00 82.12 108 ALA A C 1
ATOM 856 O O . ALA A 1 108 ? -13.828 -4.363 21.765 1.00 82.12 108 ALA A O 1
ATOM 857 N N . SER A 1 109 ? -13.572 -4.483 23.990 1.00 85.88 109 SER A N 1
ATOM 858 C CA . SER A 1 109 ? -13.324 -5.932 24.050 1.00 85.88 109 SER A CA 1
ATOM 859 C C . SER A 1 109 ? -14.411 -6.755 23.350 1.00 85.88 109 SER A C 1
ATOM 861 O O . SER A 1 109 ? -14.099 -7.597 22.513 1.00 85.88 109 SER A O 1
ATOM 863 N N . ASN A 1 110 ? -15.688 -6.456 23.610 1.00 86.25 110 ASN A N 1
ATOM 864 C CA . ASN A 1 110 ? -16.821 -7.142 22.977 1.00 86.25 110 ASN A CA 1
ATOM 865 C C . ASN A 1 110 ? -16.806 -7.015 21.448 1.00 86.25 110 ASN A C 1
ATOM 867 O O . ASN A 1 110 ? -17.154 -7.965 20.751 1.00 86.25 110 ASN A O 1
ATOM 871 N N . LEU A 1 111 ? -16.377 -5.859 20.932 1.00 85.00 111 LEU A N 1
ATOM 872 C CA . LEU A 1 111 ? -16.244 -5.617 19.499 1.00 85.00 111 LEU A CA 1
ATOM 873 C C . LEU A 1 111 ? -15.035 -6.365 18.920 1.00 85.00 111 LEU A C 1
ATOM 875 O O . LEU A 1 111 ? -15.151 -6.985 17.871 1.00 85.00 111 LEU A O 1
ATOM 879 N N . ARG A 1 112 ? -13.891 -6.357 19.618 1.00 90.31 112 ARG A N 1
ATOM 880 C CA . ARG A 1 112 ? -12.670 -7.086 19.221 1.00 90.31 112 ARG A CA 1
ATOM 881 C C . ARG A 1 112 ? -12.832 -8.610 19.247 1.00 90.31 112 ARG A C 1
ATOM 883 O O . ARG A 1 112 ? -12.065 -9.286 18.570 1.00 90.31 112 ARG A O 1
ATOM 890 N N . ASN A 1 113 ? -13.815 -9.133 19.982 1.00 90.31 113 ASN A N 1
ATOM 891 C CA . ASN A 1 113 ? -14.162 -10.558 20.006 1.00 90.31 113 ASN A CA 1
ATOM 892 C C . ASN A 1 113 ? -14.998 -11.005 18.794 1.00 90.31 113 ASN A C 1
ATOM 894 O O . ASN A 1 113 ? -15.162 -12.204 18.583 1.00 90.31 113 ASN A O 1
ATOM 898 N N . GLN A 1 114 ? -15.533 -10.071 18.000 1.00 89.00 114 GLN A N 1
ATOM 899 C CA . GLN A 1 114 ? -16.295 -10.408 16.800 1.00 89.00 114 GLN A CA 1
ATOM 900 C C . GLN A 1 114 ? -15.370 -10.848 15.662 1.00 89.00 114 GLN A C 1
ATOM 902 O O . GLN A 1 114 ? -14.270 -10.318 15.474 1.00 89.00 114 GLN A O 1
ATOM 907 N N . PHE A 1 115 ? -15.838 -11.809 14.866 1.00 87.69 115 PHE A N 1
ATOM 908 C CA . PHE A 1 115 ? -15.078 -12.333 13.738 1.00 87.69 115 PHE A CA 1
ATOM 909 C C . PHE A 1 115 ? -14.725 -11.221 12.735 1.00 87.69 115 PHE A C 1
ATOM 911 O O . PHE A 1 115 ? -15.571 -10.421 12.343 1.00 87.69 115 PHE A O 1
ATOM 918 N N . GLY A 1 116 ? -13.455 -11.159 12.324 1.00 85.50 116 GLY A N 1
ATOM 919 C CA . GLY A 1 116 ? -12.962 -10.165 11.363 1.00 85.50 116 GLY A CA 1
ATOM 920 C C . GLY A 1 116 ? -12.728 -8.755 11.927 1.00 85.50 116 GLY A C 1
ATOM 921 O O . GLY A 1 116 ? -12.242 -7.884 11.200 1.00 85.50 116 GLY A O 1
ATOM 922 N N . VAL A 1 117 ? -13.004 -8.501 13.212 1.00 88.00 117 VAL A N 1
ATOM 923 C CA . VAL A 1 117 ? -12.807 -7.173 13.814 1.00 88.00 117 VAL A CA 1
ATOM 924 C C . VAL A 1 117 ? -11.408 -7.041 14.411 1.00 88.00 117 VAL A C 1
ATOM 926 O O . VAL A 1 117 ? -11.178 -7.323 15.583 1.00 88.00 117 VAL A O 1
ATOM 929 N N . GLY A 1 118 ? -10.467 -6.559 13.593 1.00 87.06 118 GLY A N 1
ATOM 930 C CA . GLY A 1 118 ? -9.109 -6.166 13.993 1.00 87.06 118 GLY A CA 1
ATOM 931 C C . GLY A 1 118 ? -9.039 -4.838 14.775 1.00 87.06 118 GLY A C 1
ATOM 932 O O . GLY A 1 118 ? -10.046 -4.135 14.876 1.00 87.06 118 GLY A O 1
ATOM 933 N N . PRO A 1 119 ? -7.851 -4.432 15.270 1.00 87.38 119 PRO A N 1
ATOM 934 C CA . PRO A 1 119 ? -7.651 -3.144 15.947 1.00 87.38 119 PRO A CA 1
ATOM 935 C C . PRO A 1 119 ? -8.119 -1.961 15.092 1.00 87.38 119 PRO A C 1
ATOM 937 O O . PRO A 1 119 ? -8.921 -1.149 15.536 1.00 87.38 119 PRO A O 1
ATOM 940 N N . GLN A 1 120 ? -7.689 -1.913 13.829 1.00 85.00 120 GLN A N 1
ATOM 941 C CA . GLN A 1 120 ? -8.033 -0.845 12.880 1.00 85.00 120 GLN A CA 1
ATOM 942 C C . GLN A 1 120 ? -9.539 -0.775 12.590 1.00 85.00 1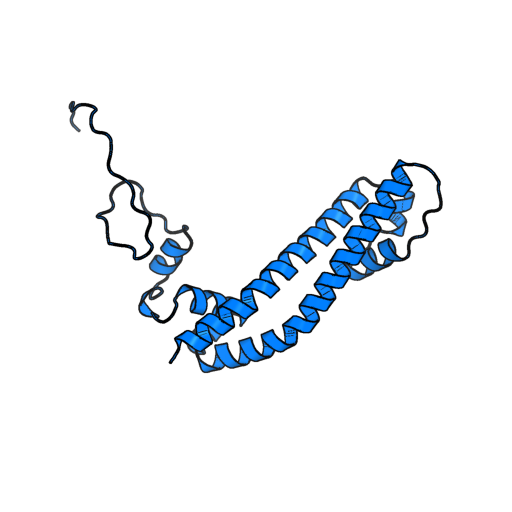20 GLN A C 1
ATOM 944 O O . GLN A 1 120 ? -10.128 0.308 12.537 1.00 85.00 120 GLN A O 1
ATOM 949 N N . THR A 1 121 ? -10.181 -1.936 12.440 1.00 86.88 121 THR A N 1
ATOM 950 C CA . THR A 1 121 ? -11.632 -2.035 12.247 1.00 86.88 121 THR A CA 1
ATOM 951 C C . THR A 1 121 ? -12.370 -1.523 13.480 1.00 86.88 121 THR A C 1
ATOM 953 O O . THR A 1 121 ? -13.267 -0.692 13.356 1.00 86.88 121 THR A O 1
ATOM 956 N N . ALA A 1 122 ? -11.951 -1.947 14.676 1.00 87.62 122 ALA A N 1
ATOM 957 C CA . ALA A 1 122 ? -12.534 -1.489 15.931 1.00 87.62 122 ALA A CA 1
ATOM 958 C C . ALA A 1 122 ? -12.349 0.023 16.125 1.00 87.62 122 ALA A C 1
ATOM 960 O O . ALA A 1 122 ? -13.316 0.718 16.417 1.00 87.62 122 ALA A O 1
ATOM 961 N N . ALA A 1 123 ? -11.147 0.553 15.891 1.00 84.44 123 ALA A N 1
ATOM 962 C CA . ALA A 1 123 ? -10.864 1.986 15.958 1.00 84.44 123 ALA A CA 1
ATOM 963 C C . ALA A 1 123 ? -11.738 2.795 14.993 1.00 84.44 123 ALA A C 1
ATOM 965 O O . ALA A 1 123 ? -12.267 3.837 15.370 1.00 84.44 123 ALA A O 1
ATOM 966 N N . THR A 1 124 ? -11.947 2.294 13.773 1.00 83.69 124 THR A N 1
ATOM 967 C CA . THR A 1 124 ? -12.838 2.932 12.798 1.00 83.69 124 THR A CA 1
ATOM 968 C C . THR A 1 124 ? -14.282 2.948 13.294 1.00 83.69 124 THR A C 1
ATOM 970 O O . THR A 1 124 ? -14.916 3.998 13.269 1.00 83.69 124 THR A O 1
ATOM 973 N N . LEU A 1 125 ? -14.800 1.817 13.777 1.00 83.88 125 LEU A N 1
ATOM 974 C CA . LEU A 1 125 ? -16.171 1.723 14.287 1.00 83.88 125 LEU A CA 1
ATOM 975 C C . LEU A 1 125 ? -16.392 2.615 15.514 1.00 83.88 125 LEU A C 1
ATOM 977 O O . LEU A 1 125 ? -17.402 3.310 15.580 1.00 83.88 125 LEU A O 1
ATOM 981 N N . LEU A 1 126 ? -15.430 2.663 16.436 1.00 82.06 126 LEU A N 1
ATOM 982 C CA . LEU A 1 126 ? -15.468 3.542 17.608 1.00 82.06 126 LEU A CA 1
ATOM 983 C C . LEU A 1 126 ? -15.417 5.021 17.214 1.00 82.06 126 LEU A C 1
ATOM 985 O O . LEU A 1 126 ? -16.229 5.811 17.686 1.00 82.06 126 LEU A O 1
ATOM 989 N N . ALA A 1 127 ? -14.520 5.396 16.298 1.00 80.44 127 ALA A N 1
ATOM 990 C CA . ALA A 1 127 ? -14.443 6.763 15.786 1.00 80.44 127 ALA A CA 1
ATOM 991 C C . ALA A 1 127 ? -15.738 7.183 15.070 1.00 80.44 127 ALA A C 1
ATOM 993 O O . ALA A 1 127 ? -16.152 8.338 15.141 1.00 80.44 127 ALA A O 1
ATOM 994 N N . VAL A 1 128 ? -16.387 6.244 14.378 1.00 78.62 128 VAL A N 1
ATOM 995 C CA . VAL A 1 128 ? -17.635 6.477 13.648 1.00 78.62 128 VAL A CA 1
ATOM 996 C C . VAL A 1 128 ? -18.840 6.561 14.586 1.00 78.62 128 VAL A C 1
ATOM 998 O O . VAL A 1 128 ? -19.679 7.444 14.389 1.00 78.62 128 VAL A O 1
ATOM 1001 N N . ALA A 1 129 ? -18.930 5.698 15.603 1.00 77.69 129 ALA A N 1
ATOM 1002 C CA . ALA A 1 129 ? -19.949 5.770 16.651 1.00 77.69 129 ALA A CA 1
ATOM 1003 C C . ALA A 1 129 ? -19.812 7.063 17.474 1.00 77.69 129 ALA A C 1
ATOM 1005 O O . ALA A 1 129 ? -20.819 7.700 17.802 1.00 77.69 129 ALA A O 1
ATOM 1006 N N . GLY A 1 130 ? -18.573 7.502 17.714 1.00 73.94 130 GLY A N 1
ATOM 1007 C CA . GLY A 1 130 ? -18.253 8.581 18.644 1.00 73.94 130 GLY A CA 1
ATOM 1008 C C . GLY A 1 130 ? -18.552 8.163 20.086 1.00 73.94 130 GLY A C 1
ATOM 1009 O O . GLY A 1 130 ? -18.554 6.979 20.407 1.00 73.94 130 GLY A O 1
ATOM 1010 N N . ASP A 1 131 ? -18.877 9.130 20.946 1.00 66.81 131 ASP A N 1
ATOM 1011 C CA . ASP A 1 131 ? -19.259 8.884 22.352 1.00 66.81 131 ASP A CA 1
ATOM 1012 C C . ASP A 1 131 ? -20.696 8.343 22.518 1.00 66.81 131 ASP A C 1
ATOM 1014 O O . ASP A 1 131 ? -21.209 8.272 23.633 1.00 66.81 131 ASP A O 1
ATOM 1018 N N . ASN A 1 132 ? -21.370 7.962 21.425 1.00 68.75 132 ASN A N 1
ATOM 1019 C CA . ASN A 1 132 ? -22.726 7.423 21.471 1.00 68.75 132 ASN A CA 1
ATOM 1020 C C . ASN A 1 132 ? -22.779 5.985 20.918 1.00 68.75 132 ASN A C 1
ATOM 1022 O O . ASN A 1 132 ? -23.016 5.801 19.718 1.00 68.75 132 ASN A O 1
ATOM 1026 N N . PRO A 1 133 ? -22.591 4.963 21.775 1.00 66.25 133 PRO A N 1
ATOM 1027 C CA . PRO A 1 133 ? -22.630 3.561 21.358 1.00 66.25 133 PRO A CA 1
ATOM 1028 C C . PRO A 1 133 ? -24.000 3.138 20.798 1.00 66.25 133 PRO A C 1
ATOM 1030 O O . PRO A 1 133 ? -24.057 2.264 19.935 1.00 66.25 133 PRO A O 1
ATOM 1033 N N . GLU A 1 134 ? -25.093 3.812 21.178 1.00 69.31 134 GLU A N 1
ATOM 1034 C CA . GLU A 1 134 ? -26.444 3.536 20.658 1.00 69.31 134 GLU A CA 1
ATOM 1035 C C . GLU A 1 134 ? -26.605 3.884 19.168 1.00 69.31 134 GLU A C 1
ATOM 1037 O O . GLU A 1 134 ? -27.553 3.435 18.518 1.00 69.31 134 GLU A O 1
ATOM 1042 N N . ARG A 1 135 ? -25.669 4.650 18.579 1.00 72.25 135 ARG A N 1
ATOM 1043 C CA . ARG A 1 135 ? -25.691 4.967 17.138 1.00 72.25 135 ARG A CA 1
ATOM 1044 C C . ARG A 1 135 ? -25.479 3.742 16.250 1.00 72.25 135 ARG A C 1
ATOM 1046 O O . ARG A 1 135 ? -25.895 3.780 15.096 1.00 72.25 135 ARG A O 1
ATOM 1053 N N . LEU A 1 136 ? -24.855 2.680 16.763 1.00 72.44 136 LEU A N 1
ATOM 1054 C CA . LEU A 1 136 ? -24.559 1.443 16.028 1.00 72.44 136 LEU A CA 1
ATOM 1055 C C . LEU A 1 136 ? -25.116 0.205 16.749 1.00 72.44 136 LEU A C 1
ATOM 1057 O O . LEU A 1 136 ? -24.448 -0.818 16.863 1.00 72.44 136 LEU A O 1
ATOM 1061 N N . LYS A 1 137 ? -26.357 0.294 17.239 1.00 75.75 137 LYS A N 1
ATOM 1062 C CA . LYS A 1 137 ? -26.997 -0.768 18.036 1.00 75.75 137 LYS A CA 1
ATOM 1063 C C . LYS A 1 137 ? -27.367 -2.046 17.272 1.00 75.75 137 LYS A C 1
ATOM 1065 O O . LYS A 1 137 ? -27.636 -3.066 17.896 1.00 75.75 137 LYS A O 1
ATOM 1070 N N . ASN A 1 138 ? -27.454 -1.999 15.942 1.00 76.50 138 ASN A N 1
ATOM 1071 C CA . ASN A 1 138 ? -27.812 -3.153 15.116 1.00 76.50 138 ASN A CA 1
ATOM 1072 C C . ASN A 1 138 ? -27.232 -3.051 13.696 1.00 76.50 138 ASN A C 1
ATOM 1074 O O . ASN A 1 138 ? -26.768 -1.991 13.266 1.00 76.50 138 ASN A O 1
ATOM 1078 N N . GLU A 1 139 ? -27.287 -4.161 12.958 1.00 75.81 139 GLU A N 1
ATOM 1079 C CA . GLU A 1 139 ? -26.781 -4.249 11.583 1.00 75.81 139 GLU A CA 1
ATOM 1080 C C . GLU A 1 139 ? -27.482 -3.273 10.633 1.00 75.81 139 GLU A C 1
ATOM 1082 O O . GLU A 1 139 ? -26.836 -2.712 9.756 1.00 75.81 139 GLU A O 1
ATOM 1087 N N . ALA A 1 140 ? -28.775 -2.997 10.836 1.00 77.88 140 ALA A N 1
ATOM 1088 C CA . ALA A 1 140 ? -29.521 -2.041 10.019 1.00 77.88 140 ALA A CA 1
ATOM 1089 C C . ALA A 1 140 ? -29.009 -0.599 10.191 1.00 77.88 140 ALA A C 1
ATOM 1091 O O . ALA A 1 140 ? -28.869 0.128 9.210 1.00 77.88 140 ALA A O 1
ATOM 1092 N N . ALA A 1 141 ? -28.679 -0.186 11.418 1.00 75.06 141 ALA A N 1
ATOM 1093 C CA . ALA A 1 141 ? -28.087 1.119 11.705 1.00 75.06 141 ALA A CA 1
ATOM 1094 C C . ALA A 1 141 ? -26.694 1.248 11.073 1.00 75.06 141 ALA A C 1
ATOM 1096 O O . ALA A 1 141 ? -26.378 2.280 10.477 1.00 75.06 141 ALA A O 1
ATOM 1097 N N . LEU A 1 142 ? -25.893 0.179 11.137 1.00 73.56 142 LEU A N 1
ATOM 1098 C CA . LEU A 1 142 ? -24.601 0.115 10.459 1.00 73.56 142 LEU A CA 1
ATOM 1099 C C . LEU A 1 142 ? -24.763 0.172 8.932 1.00 73.56 142 LEU A C 1
ATOM 1101 O O . LEU A 1 142 ? -24.081 0.955 8.275 1.00 73.56 142 LEU A O 1
ATOM 1105 N N . ALA A 1 143 ? -25.701 -0.589 8.366 1.00 77.00 143 ALA A N 1
ATOM 1106 C CA . ALA A 1 143 ? -25.991 -0.599 6.937 1.00 77.00 143 ALA A CA 1
ATOM 1107 C C . ALA A 1 143 ? -26.453 0.780 6.443 1.00 77.00 143 ALA A C 1
ATOM 1109 O O . ALA A 1 143 ? -26.002 1.236 5.391 1.00 77.00 143 ALA A O 1
ATOM 1110 N N . SER A 1 144 ? -27.298 1.476 7.213 1.00 76.69 144 SER A N 1
ATOM 1111 C CA . SER A 1 144 ? -27.746 2.838 6.893 1.00 76.69 144 SER A CA 1
ATOM 1112 C C . SER A 1 144 ? -26.570 3.802 6.852 1.00 76.69 144 SER A C 1
ATOM 1114 O O . SER A 1 144 ? -26.465 4.615 5.938 1.00 76.69 144 SER A O 1
ATOM 1116 N N . LEU A 1 145 ? -25.656 3.689 7.817 1.00 73.88 145 LEU A N 1
ATOM 1117 C CA . LEU A 1 145 ? -24.478 4.543 7.906 1.00 73.88 145 LEU A CA 1
ATOM 1118 C C . LEU A 1 145 ? -23.465 4.278 6.788 1.00 73.88 145 LEU A C 1
ATOM 1120 O O . LEU A 1 145 ? -22.852 5.209 6.273 1.00 73.88 145 LEU A O 1
ATOM 1124 N N . CYS A 1 146 ? -23.302 3.015 6.405 1.00 73.75 146 CYS A N 1
ATOM 1125 C CA . CYS A 1 146 ? -22.455 2.604 5.292 1.00 73.75 146 CYS A CA 1
ATOM 1126 C C . CYS A 1 146 ? -23.111 2.831 3.917 1.00 73.75 146 CYS A C 1
ATOM 1128 O O . CYS A 1 146 ? -22.470 2.562 2.905 1.00 73.75 146 CYS A O 1
ATOM 1130 N N . GLY A 1 147 ? -24.362 3.308 3.861 1.00 74.94 147 GLY A N 1
ATOM 1131 C CA . GLY A 1 147 ? -25.097 3.532 2.610 1.00 74.94 147 GLY A CA 1
ATOM 1132 C C . GLY A 1 147 ? -25.491 2.245 1.876 1.00 74.94 147 GLY A C 1
ATOM 1133 O O . GLY A 1 147 ? -25.783 2.286 0.685 1.00 74.94 147 GLY A O 1
ATOM 1134 N N . VAL A 1 148 ? -25.481 1.107 2.573 1.00 76.50 148 VAL A N 1
ATOM 1135 C CA . VAL A 1 148 ? -25.804 -0.226 2.035 1.00 76.50 148 VAL A CA 1
ATOM 1136 C C . VAL A 1 148 ? -27.132 -0.768 2.565 1.00 76.50 148 VAL A C 1
ATOM 1138 O O . VAL A 1 148 ? -27.503 -1.891 2.237 1.00 76.50 148 VAL A O 1
ATOM 1141 N N . ASN A 1 149 ? -27.856 0.005 3.386 1.00 71.75 149 ASN A N 1
ATOM 1142 C CA . ASN A 1 149 ? -29.212 -0.357 3.786 1.00 71.75 149 ASN A CA 1
ATOM 1143 C C . ASN A 1 149 ? -30.107 -0.343 2.540 1.00 71.75 149 ASN A C 1
ATOM 1145 O O . ASN A 1 149 ? -30.202 0.708 1.894 1.00 71.75 149 ASN A O 1
ATOM 1149 N N . PRO A 1 150 ? -30.764 -1.464 2.200 1.00 56.94 150 PRO A N 1
ATOM 1150 C CA . PRO A 1 150 ? -31.784 -1.489 1.169 1.00 56.94 150 PRO A CA 1
ATOM 1151 C C . PRO A 1 150 ? -33.022 -0.731 1.669 1.00 56.94 150 PRO A C 1
ATOM 1153 O O . PRO A 1 150 ? -34.052 -1.317 1.989 1.00 56.94 150 PRO A O 1
ATOM 1156 N N . LEU A 1 151 ? -32.939 0.597 1.742 1.00 56.91 151 LEU A N 1
ATOM 1157 C CA . LEU A 1 151 ? -34.125 1.422 1.875 1.00 56.91 151 LEU A CA 1
ATOM 1158 C C . LEU A 1 151 ? -34.876 1.326 0.549 1.00 56.91 151 LEU A C 1
ATOM 1160 O O . LEU A 1 151 ? -34.372 1.744 -0.498 1.00 56.91 151 LEU A O 1
ATOM 1164 N N . LEU A 1 152 ? -36.092 0.777 0.596 1.00 42.16 152 LEU A N 1
ATOM 1165 C CA . LEU A 1 152 ? -37.082 1.008 -0.446 1.00 42.16 152 LEU A CA 1
ATOM 1166 C C . LEU A 1 152 ? -37.254 2.527 -0.535 1.00 42.16 152 LEU A C 1
ATOM 1168 O O . LEU A 1 152 ? -37.785 3.176 0.363 1.00 42.16 152 LEU A O 1
ATOM 1172 N N . LYS A 1 153 ? -36.671 3.092 -1.591 1.00 44.25 153 LYS A N 1
ATOM 1173 C CA . LYS A 1 153 ? -36.744 4.500 -1.976 1.00 44.25 153 LYS A CA 1
ATOM 1174 C C . LYS A 1 153 ? -38.200 4.971 -1.847 1.00 44.25 153 LYS A C 1
ATOM 1176 O O . LYS A 1 153 ? -39.062 4.202 -2.226 1.00 44.25 153 LYS A O 1
ATOM 1181 N N . TRP A 1 154 ? -38.414 6.216 -1.405 1.00 37.72 154 TRP A N 1
ATOM 1182 C CA . TRP A 1 154 ? -39.585 7.097 -1.625 1.00 37.72 154 TRP A CA 1
ATOM 1183 C C . TRP A 1 154 ? -40.532 7.504 -0.474 1.00 37.72 154 TRP A C 1
ATOM 1185 O O . TRP A 1 154 ? -41.333 8.400 -0.709 1.00 37.72 154 TRP A O 1
ATOM 1195 N N . PHE A 1 155 ? -40.365 7.073 0.779 1.00 39.75 155 PHE A N 1
ATOM 1196 C CA . PHE A 1 155 ? -40.968 7.815 1.904 1.00 39.75 155 PHE A CA 1
ATOM 1197 C C . PHE A 1 155 ? -40.046 7.843 3.117 1.00 39.75 155 PHE A C 1
ATOM 1199 O O . PHE A 1 155 ? -39.790 6.810 3.729 1.00 39.75 155 PHE A O 1
ATOM 1206 N N . THR A 1 156 ? -39.577 9.031 3.490 1.00 43.00 156 THR A N 1
ATOM 1207 C CA . THR A 1 156 ? -38.887 9.226 4.765 1.00 43.00 156 THR A CA 1
ATOM 1208 C C . THR A 1 156 ? -39.491 10.434 5.466 1.00 43.00 156 THR A C 1
ATOM 1210 O O . THR A 1 156 ? -39.387 11.557 4.975 1.00 43.00 156 THR A O 1
ATOM 1213 N N . GLU A 1 157 ? -40.124 10.198 6.615 1.00 41.62 157 GLU A N 1
ATOM 1214 C CA . GLU A 1 157 ? -40.344 11.230 7.628 1.00 41.62 157 GLU A CA 1
ATOM 1215 C C . GLU A 1 157 ? -38.968 11.700 8.119 1.00 41.62 157 GLU A C 1
ATOM 1217 O O . GLU A 1 157 ? -38.122 10.902 8.530 1.00 41.62 157 GLU A O 1
ATOM 1222 N N . PHE A 1 158 ? -38.703 12.999 8.000 1.00 45.09 158 PHE A N 1
ATOM 1223 C CA . PHE A 1 158 ? -37.404 13.580 8.315 1.00 45.09 158 PHE A CA 1
ATOM 1224 C C . PHE A 1 158 ? -37.153 13.571 9.829 1.00 45.09 158 PHE A C 1
ATOM 1226 O O . PHE A 1 158 ? -37.728 14.359 10.573 1.00 45.09 158 PHE A O 1
ATOM 1233 N N . GLY A 1 159 ? -36.241 12.708 10.280 1.00 43.25 159 GLY A N 1
ATOM 1234 C CA . GLY A 1 159 ? -35.581 12.832 11.577 1.00 43.25 159 GLY A CA 1
ATOM 1235 C C . GLY A 1 159 ? -34.344 13.726 11.464 1.00 43.25 159 GLY A C 1
ATOM 1236 O O . GLY A 1 159 ? -33.511 13.528 10.579 1.00 43.25 159 GLY A O 1
ATOM 1237 N N . HIS A 1 160 ? -34.218 14.710 12.356 1.00 40.44 160 HIS A N 1
ATOM 1238 C CA . HIS A 1 160 ? -33.096 15.651 12.399 1.00 40.44 160 HIS A CA 1
ATOM 1239 C C . HIS A 1 160 ? -31.743 14.931 12.564 1.00 40.44 160 HIS A C 1
ATOM 1241 O O . HIS A 1 160 ? -31.438 14.378 13.621 1.00 40.44 160 HIS A O 1
ATOM 1247 N N . LEU A 1 161 ? -30.894 14.983 11.534 1.00 42.69 161 LEU A N 1
ATOM 1248 C CA . LEU A 1 161 ? -29.477 14.640 11.634 1.00 42.69 161 LEU A CA 1
ATOM 1249 C C . LEU A 1 161 ? -28.698 15.910 11.989 1.00 42.69 161 LEU A C 1
ATOM 1251 O O . LEU A 1 161 ? -28.641 16.855 11.210 1.00 42.69 161 LEU A O 1
ATOM 1255 N N . ASN A 1 162 ? -28.077 15.925 13.169 1.00 37.97 162 ASN A N 1
ATOM 1256 C CA . ASN A 1 162 ? -27.165 16.986 13.602 1.00 37.97 162 ASN A CA 1
ATOM 1257 C C . ASN A 1 162 ? -25.838 16.924 12.823 1.00 37.97 162 ASN A C 1
ATOM 1259 O O . ASN A 1 162 ? -24.802 16.552 13.371 1.00 37.97 162 ASN A O 1
ATOM 1263 N N . ARG A 1 163 ? -25.870 17.266 11.536 1.00 41.88 163 ARG A N 1
ATOM 1264 C CA . ARG A 1 163 ? -24.737 17.785 10.764 1.00 41.88 163 ARG A CA 1
ATOM 1265 C C . ARG A 1 163 ? -25.327 18.793 9.796 1.00 41.88 163 ARG A C 1
ATOM 1267 O O . ARG A 1 163 ? -26.119 18.417 8.943 1.00 41.88 163 ARG A O 1
ATOM 1274 N N . GLY A 1 164 ? -25.024 20.066 10.034 1.00 38.16 164 GLY A N 1
ATOM 1275 C CA . GLY A 1 164 ? -25.576 21.177 9.279 1.00 38.16 164 GLY A CA 1
ATOM 1276 C C . GLY A 1 164 ? -25.287 21.024 7.796 1.00 38.16 164 GLY A C 1
ATOM 1277 O O . GLY A 1 164 ? -24.162 21.245 7.384 1.00 38.16 164 GLY A O 1
ATOM 1278 N N . ASP A 1 165 ? -26.325 20.675 7.050 1.00 37.88 165 ASP A N 1
ATOM 1279 C CA . ASP A 1 165 ? -26.535 21.089 5.675 1.00 37.88 165 ASP A CA 1
ATOM 1280 C C . ASP A 1 165 ? -28.019 21.447 5.572 1.00 37.88 165 ASP A C 1
ATOM 1282 O O . ASP A 1 165 ? -28.921 20.611 5.643 1.00 37.88 165 ASP A O 1
ATOM 1286 N N . MET A 1 166 ? -28.260 22.752 5.523 1.00 30.64 166 MET A N 1
ATOM 1287 C CA . MET A 1 166 ? -29.555 23.361 5.281 1.00 30.64 166 MET A CA 1
ATOM 1288 C C . MET A 1 166 ? -29.898 23.109 3.810 1.00 30.64 166 MET A C 1
ATOM 1290 O O . MET A 1 166 ? -29.345 23.767 2.933 1.00 30.64 166 MET A O 1
ATOM 1294 N N . LEU A 1 167 ? -30.791 22.161 3.516 1.00 38.44 167 LEU A N 1
ATOM 1295 C CA . LEU A 1 167 ? -31.424 22.128 2.199 1.00 38.44 167 LEU A CA 1
ATOM 1296 C C . LEU A 1 167 ? -32.408 23.296 2.148 1.00 38.44 167 LEU A C 1
ATOM 1298 O O . LEU A 1 167 ? -33.516 23.226 2.677 1.00 38.44 167 LEU A O 1
ATOM 1302 N N . THR A 1 168 ? -31.941 24.399 1.570 1.00 33.72 168 THR A N 1
ATOM 1303 C CA . THR A 1 168 ? -32.733 25.583 1.265 1.00 33.72 168 THR A CA 1
ATOM 1304 C C . THR A 1 168 ? -33.968 25.181 0.473 1.00 33.72 168 THR A C 1
ATOM 1306 O O . THR A 1 168 ? -33.889 24.654 -0.637 1.00 33.72 168 THR A O 1
ATOM 1309 N N . SER A 1 169 ? -35.116 25.444 1.083 1.00 37.56 169 SER A N 1
ATOM 1310 C CA . SER A 1 169 ? -36.403 25.582 0.428 1.00 37.56 169 SER A CA 1
ATOM 1311 C C . SER A 1 169 ? -36.291 26.555 -0.741 1.00 37.56 169 SER A C 1
ATOM 1313 O O . SER A 1 169 ? -35.971 27.711 -0.499 1.00 37.56 169 SER A O 1
ATOM 1315 N N . GLU A 1 170 ? -36.578 26.104 -1.961 1.00 31.33 170 GLU A N 1
ATOM 1316 C CA . GLU A 1 170 ? -37.202 26.899 -3.028 1.00 31.33 170 GLU A CA 1
ATOM 1317 C C . GLU A 1 170 ? -37.329 26.052 -4.301 1.00 31.33 170 GLU A C 1
ATOM 1319 O O . GLU A 1 170 ? -36.383 25.879 -5.057 1.00 31.33 170 GLU A O 1
ATOM 1324 N N . GLN A 1 171 ? -38.517 25.499 -4.544 1.00 34.66 171 GLN A N 1
ATOM 1325 C CA . GLN A 1 171 ? -39.376 25.941 -5.647 1.00 34.66 171 GLN A CA 1
ATOM 1326 C C . GLN A 1 171 ? -40.594 25.023 -5.765 1.00 34.66 171 GLN A C 1
ATOM 1328 O O . GLN A 1 171 ? -40.528 23.824 -6.026 1.00 34.66 171 GLN A O 1
ATOM 1333 N N . HIS A 1 172 ? -41.735 25.659 -5.537 1.00 33.38 172 HIS A N 1
ATOM 1334 C CA . HIS A 1 172 ? -43.064 25.179 -5.844 1.00 33.38 172 HIS A CA 1
ATOM 1335 C C . HIS A 1 172 ? -43.215 24.783 -7.323 1.00 33.38 172 HIS A C 1
ATOM 1337 O O . HIS A 1 172 ? -42.667 25.435 -8.209 1.00 33.38 172 HIS A O 1
ATOM 1343 N N . ARG A 1 173 ? -44.190 23.885 -7.532 1.00 32.69 173 ARG A N 1
ATOM 1344 C CA . ARG A 1 173 ? -45.138 23.839 -8.664 1.00 32.69 173 ARG A CA 1
ATOM 1345 C C . ARG A 1 173 ? -44.818 22.823 -9.767 1.00 32.69 173 ARG A C 1
ATOM 1347 O O . ARG A 1 173 ? -44.190 23.140 -10.765 1.00 32.69 173 ARG A O 1
ATOM 1354 N N . CYS A 1 174 ? -45.453 21.655 -9.674 1.00 29.25 174 CYS A N 1
ATOM 1355 C CA . CYS A 1 174 ? -46.219 21.155 -10.814 1.00 29.25 174 CYS A CA 1
ATOM 1356 C C . CYS A 1 174 ? -47.408 20.305 -10.352 1.00 29.25 174 CYS A C 1
ATOM 1358 O O . CYS A 1 174 ? -47.360 19.635 -9.323 1.00 29.25 174 CYS A O 1
ATOM 1360 N N . SER A 1 175 ? -48.502 20.462 -11.085 1.00 31.38 175 SER A N 1
ATOM 1361 C CA . SER A 1 175 ? -49.873 20.134 -10.722 1.00 31.38 175 SER A CA 1
ATOM 1362 C C . SER A 1 175 ? -50.162 18.654 -10.477 1.00 31.38 175 SER A C 1
ATOM 1364 O O . SER A 1 175 ? -49.732 17.769 -11.205 1.00 31.38 175 SER A O 1
ATOM 1366 N N . ASN A 1 176 ? -51.021 18.458 -9.481 1.00 35.94 176 ASN A N 1
ATOM 1367 C CA . ASN A 1 176 ? -52.154 17.536 -9.443 1.00 35.94 176 ASN A CA 1
ATOM 1368 C C . ASN A 1 176 ? -52.611 17.036 -10.837 1.00 35.94 176 ASN A C 1
ATOM 1370 O O . ASN A 1 176 ? -52.991 17.869 -11.651 1.00 35.94 176 ASN A O 1
ATOM 1374 N N . GLU A 1 177 ? -52.663 15.716 -11.071 1.00 31.75 177 GLU A N 1
ATOM 1375 C CA . GLU A 1 177 ? -53.805 15.039 -11.720 1.00 31.75 177 GLU A CA 1
ATOM 1376 C C . GLU A 1 177 ? -53.709 13.491 -11.684 1.00 31.75 177 GLU A C 1
ATOM 1378 O O . GLU A 1 177 ? -52.894 12.870 -12.353 1.00 31.75 177 GLU A O 1
ATOM 1383 N N . LYS A 1 178 ? -54.631 12.891 -10.914 1.00 34.31 178 LYS A N 1
ATOM 1384 C CA . LYS A 1 178 ? -55.509 11.743 -11.242 1.00 34.31 178 LYS A CA 1
ATOM 1385 C C . LYS A 1 178 ? -54.920 10.440 -11.839 1.00 34.31 178 LYS A C 1
ATOM 1387 O O . LYS A 1 178 ? -54.610 10.384 -13.023 1.00 34.31 178 LYS A O 1
ATOM 1392 N N . LYS A 1 179 ? -55.113 9.335 -11.098 1.00 33.09 179 LYS A N 1
ATOM 1393 C CA . LYS A 1 179 ? -55.969 8.139 -11.393 1.00 33.09 179 LYS A CA 1
ATOM 1394 C C . LYS A 1 179 ? -55.418 6.927 -10.618 1.00 33.09 179 LYS A C 1
ATOM 1396 O O . LYS A 1 179 ? -54.248 6.608 -10.746 1.00 33.09 179 LYS A O 1
ATOM 1401 N N . LYS A 1 180 ? -56.193 6.367 -9.674 1.00 32.06 180 LYS A N 1
ATOM 1402 C CA . LYS A 1 180 ? -56.851 5.042 -9.799 1.00 32.06 180 LYS A CA 1
ATOM 1403 C C . LYS A 1 180 ? -55.922 3.996 -10.433 1.00 32.06 180 LYS A C 1
ATOM 1405 O O . LYS A 1 180 ? -55.759 4.043 -11.646 1.00 32.06 180 LYS A O 1
ATOM 1410 N N . PHE A 1 181 ? -55.342 3.089 -9.647 1.00 33.12 181 PHE A N 1
ATOM 1411 C CA . PHE A 1 181 ? -55.885 1.784 -9.241 1.00 33.12 181 PHE A CA 1
ATOM 1412 C C . PHE A 1 181 ? -55.127 1.280 -8.010 1.00 33.12 181 PHE A C 1
ATOM 1414 O O . PHE A 1 181 ? -53.943 1.657 -7.875 1.00 33.12 181 PHE A O 1
#